Protein AF-A0A849W7R1-F1 (afdb_monomer)

Solvent-accessible surface area (backbone atoms only — not comparable to full-atom values): 7200 Å² total; per-residue (Å²): 114,69,68,62,53,52,50,54,51,52,52,51,53,52,51,51,53,51,50,53,53,50,51,50,53,52,52,53,52,50,56,50,52,49,54,53,49,51,53,52,50,53,53,48,48,57,57,47,59,64,51,74,79,66,72,74,82,86,61,81,76,61,58,47,39,50,72,68,55,40,50,51,53,50,51,54,48,67,68,34,99,57,62,58,68,61,52,47,56,53,46,28,68,72,74,71,39,97,47,72,62,64,37,41,42,92,46,46,66,60,50,52,53,50,54,54,51,53,65,72,42,86,93,112

Secondary structure (DSSP, 8-state):
-HHHHHHHHHHHHHHHHHHHHHHHHHHHHHHHHHHHHHHHHHHHHHHHHHHHTS--GGGTT--BPPHHHHHHHHHHHHHSSS-HHHHHHHHHHHH--SSGGGSBGGGHHHHHHHHHHHHH-TT-

Radius of gyration: 29.27 Å; Cα contacts (8 Å, |Δi|>4): 45; chains: 1; bounding box: 68×25×83 Å

pLDDT: mean 82.43, std 14.59, range [43.59, 96.81]

Structure (mmCIF, N/CA/C/O backbone):
data_AF-A0A849W7R1-F1
#
_entry.id   AF-A0A849W7R1-F1
#
loop_
_atom_site.group_PDB
_atom_site.id
_atom_site.type_symbol
_atom_site.label_atom_id
_atom_site.label_alt_id
_atom_site.label_comp_id
_atom_site.label_asym_id
_atom_site.label_entity_id
_atom_site.label_seq_id
_atom_site.pdbx_PDB_ins_code
_atom_site.Cartn_x
_atom_site.Cartn_y
_atom_site.Cartn_z
_atom_site.occupancy
_atom_site.B_iso_or_equiv
_atom_site.auth_seq_id
_atom_site.auth_comp_id
_atom_site.auth_asym_id
_atom_site.auth_atom_id
_atom_site.pdbx_PDB_model_num
ATOM 1 N N . HIS A 1 1 ? 41.439 11.791 -49.129 1.00 62.94 1 HIS A N 1
ATOM 2 C CA . HIS A 1 1 ? 39.966 11.932 -49.157 1.00 62.94 1 HIS A CA 1
ATOM 3 C C . HIS A 1 1 ? 39.272 10.668 -48.640 1.00 62.94 1 HIS A C 1
ATOM 5 O O . HIS A 1 1 ? 38.600 10.754 -47.625 1.00 62.94 1 HIS A O 1
ATOM 11 N N . ASN A 1 2 ? 39.530 9.492 -49.230 1.00 80.06 2 ASN A N 1
ATOM 12 C CA . ASN A 1 2 ? 38.900 8.216 -48.841 1.00 80.06 2 ASN A CA 1
ATOM 13 C C . ASN A 1 2 ? 39.197 7.768 -47.383 1.00 80.06 2 ASN A C 1
ATOM 15 O O . ASN A 1 2 ? 38.297 7.382 -46.649 1.00 80.06 2 ASN A O 1
ATOM 19 N N . ALA A 1 3 ? 40.441 7.921 -46.906 1.00 81.38 3 ALA A N 1
ATOM 20 C CA . ALA A 1 3 ? 40.814 7.556 -45.530 1.00 81.38 3 ALA A CA 1
ATOM 21 C C . ALA A 1 3 ? 40.062 8.359 -44.446 1.00 81.38 3 ALA 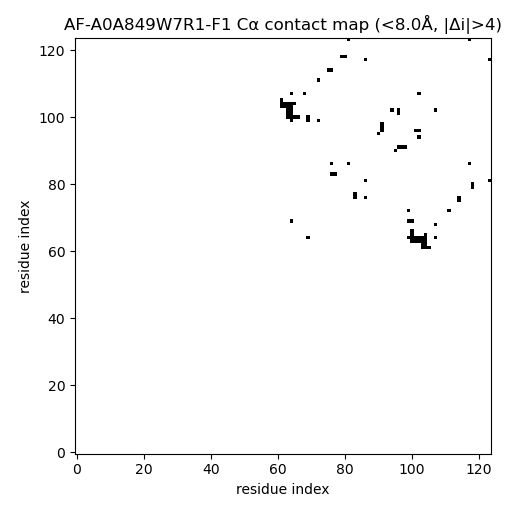A C 1
ATOM 23 O O . ALA A 1 3 ? 39.608 7.787 -43.462 1.00 81.38 3 ALA A O 1
ATOM 24 N N . ASN A 1 4 ? 39.862 9.666 -44.648 1.00 85.88 4 ASN A N 1
ATOM 25 C CA . ASN A 1 4 ? 39.128 10.508 -43.694 1.00 85.88 4 ASN A CA 1
ATOM 26 C C . ASN A 1 4 ? 37.630 10.168 -43.665 1.00 85.88 4 ASN A C 1
ATOM 28 O O . ASN A 1 4 ? 37.007 10.248 -42.612 1.00 85.88 4 ASN A O 1
ATOM 32 N N . GLN A 1 5 ? 37.058 9.755 -44.803 1.00 88.44 5 GLN A N 1
ATOM 33 C CA . GLN A 1 5 ? 35.674 9.274 -44.866 1.00 88.44 5 GLN A CA 1
ATOM 34 C C . GLN A 1 5 ? 35.506 7.948 -44.118 1.00 88.44 5 GLN A C 1
ATOM 36 O O . GLN A 1 5 ? 34.542 7.795 -43.373 1.00 88.44 5 GLN A O 1
ATOM 41 N N . LEU A 1 6 ? 36.464 7.027 -44.250 1.00 90.25 6 LEU A N 1
ATOM 42 C CA . LEU A 1 6 ? 36.463 5.763 -43.509 1.00 90.25 6 LEU A CA 1
ATOM 43 C C . LEU A 1 6 ? 36.580 5.977 -41.993 1.00 90.25 6 LEU A C 1
ATOM 45 O O . LEU A 1 6 ? 35.887 5.309 -41.230 1.00 90.25 6 LEU A O 1
ATOM 49 N N . ILE A 1 7 ? 37.403 6.934 -41.552 1.00 91.19 7 ILE A N 1
ATOM 50 C CA . ILE A 1 7 ? 37.533 7.288 -40.129 1.00 91.19 7 ILE A CA 1
ATOM 51 C C . ILE A 1 7 ? 36.211 7.851 -39.590 1.00 91.19 7 ILE A C 1
ATOM 53 O O . ILE A 1 7 ? 35.708 7.356 -38.584 1.00 91.19 7 ILE A O 1
ATOM 57 N N . ALA A 1 8 ? 35.598 8.809 -40.291 1.00 90.75 8 ALA A N 1
ATOM 58 C CA . ALA A 1 8 ? 34.321 9.394 -39.876 1.00 90.75 8 ALA A CA 1
ATOM 59 C C . ALA A 1 8 ? 33.183 8.354 -39.829 1.00 90.75 8 ALA A C 1
ATOM 61 O O . ALA A 1 8 ? 32.357 8.364 -38.917 1.00 90.75 8 ALA A O 1
ATOM 62 N N . GLN A 1 9 ? 33.154 7.417 -40.783 1.00 91.19 9 GLN A N 1
ATOM 63 C CA . GLN A 1 9 ? 32.200 6.306 -40.770 1.00 91.19 9 GLN A CA 1
ATOM 64 C C . GLN A 1 9 ? 32.432 5.364 -39.581 1.00 91.19 9 GLN A C 1
ATOM 66 O O . GLN A 1 9 ? 31.468 4.952 -38.938 1.00 91.19 9 GLN A O 1
ATOM 71 N N . ALA A 1 10 ? 33.687 5.053 -39.247 1.00 92.81 10 ALA A N 1
ATOM 72 C CA . ALA A 1 10 ? 34.012 4.218 -38.091 1.00 92.81 10 ALA A CA 1
ATOM 73 C C . ALA A 1 10 ? 33.605 4.880 -36.761 1.00 92.81 10 ALA A C 1
ATOM 75 O O . ALA A 1 10 ? 33.083 4.207 -35.868 1.00 92.81 10 ALA A O 1
ATOM 76 N N . GLU A 1 11 ? 33.787 6.195 -36.633 1.00 92.88 11 GLU A N 1
ATOM 77 C CA . GLU A 1 11 ? 33.351 6.963 -35.461 1.00 92.88 11 GLU A CA 1
ATOM 78 C C . GLU A 1 11 ? 31.827 6.991 -35.325 1.00 92.88 11 GLU A C 1
ATOM 80 O O . GLU A 1 11 ? 31.305 6.764 -34.231 1.00 92.88 11 GLU A O 1
ATOM 85 N N . LEU A 1 12 ? 31.107 7.175 -36.436 1.00 95.44 12 LEU A N 1
ATOM 86 C CA . LEU A 1 12 ? 29.647 7.126 -36.454 1.00 95.44 12 LEU A CA 1
ATOM 87 C C . LEU A 1 12 ? 29.127 5.747 -36.025 1.00 95.44 12 LEU A C 1
ATOM 89 O O . LEU A 1 12 ? 28.245 5.655 -35.174 1.00 95.44 12 LEU A O 1
ATOM 93 N N . VAL A 1 13 ? 29.707 4.667 -36.558 1.00 95.25 13 VAL A N 1
ATOM 94 C CA . VAL A 1 13 ? 29.347 3.295 -36.164 1.00 95.25 13 VAL A CA 1
ATOM 95 C C . VAL A 1 13 ? 29.602 3.076 -34.673 1.00 95.25 13 VAL A C 1
ATOM 97 O O . VAL A 1 13 ? 28.763 2.499 -33.983 1.00 95.25 13 VAL A O 1
ATOM 100 N N . LYS A 1 14 ? 30.717 3.578 -34.136 1.00 95.00 14 LYS A N 1
ATOM 101 C CA . LYS A 1 14 ? 31.031 3.474 -32.706 1.00 95.00 14 LYS A CA 1
ATOM 102 C C . LYS A 1 14 ? 30.027 4.235 -31.832 1.00 95.00 14 LYS A C 1
ATOM 104 O O . LYS A 1 14 ? 29.634 3.722 -30.780 1.00 95.00 14 LYS A O 1
ATOM 109 N N . ALA A 1 15 ? 29.595 5.420 -32.263 1.00 94.75 15 ALA A N 1
ATOM 110 C CA . ALA A 1 15 ? 28.567 6.198 -31.576 1.00 94.75 15 ALA A CA 1
ATOM 111 C C . ALA A 1 15 ? 27.224 5.451 -31.564 1.00 94.75 15 ALA A C 1
ATOM 113 O O . ALA A 1 15 ? 26.656 5.244 -30.494 1.00 94.75 15 ALA A O 1
ATOM 114 N N . ILE A 1 16 ? 26.794 4.935 -32.721 1.00 95.88 16 ILE A N 1
ATOM 115 C CA . ILE A 1 16 ? 25.560 4.147 -32.860 1.00 95.88 16 ILE A CA 1
ATOM 116 C C . ILE A 1 16 ? 25.595 2.908 -31.958 1.00 95.88 16 ILE A C 1
ATOM 118 O O . ILE A 1 16 ? 24.636 2.629 -31.243 1.00 95.88 16 ILE A O 1
ATOM 122 N N . VAL A 1 17 ? 26.706 2.166 -31.941 1.00 96.81 17 VAL A N 1
ATOM 123 C CA . VAL A 1 17 ? 26.845 0.976 -31.085 1.00 96.81 17 VAL A CA 1
ATOM 124 C C . VAL A 1 17 ? 26.753 1.341 -29.601 1.00 96.81 17 VAL A C 1
ATOM 126 O O . VAL A 1 17 ? 26.115 0.622 -28.829 1.00 96.81 17 VAL A O 1
ATOM 129 N N . SER A 1 18 ? 27.352 2.465 -29.203 1.00 94.56 18 SER A N 1
ATOM 130 C CA . SER A 1 18 ? 27.293 2.955 -27.822 1.00 94.56 18 SER A CA 1
ATOM 131 C C . SER A 1 18 ? 25.862 3.325 -27.422 1.00 94.56 18 SER A C 1
ATOM 133 O O . SER A 1 18 ? 25.405 2.947 -26.343 1.00 94.56 18 SER A O 1
ATOM 135 N N . GLU A 1 19 ? 25.128 3.990 -28.313 1.00 96.19 19 GLU A N 1
ATOM 136 C CA . GLU A 1 19 ? 23.730 4.364 -28.102 1.00 96.19 19 GLU A CA 1
ATOM 137 C C . GLU A 1 19 ? 22.812 3.135 -28.025 1.00 96.19 19 GLU A C 1
ATOM 139 O O . GLU A 1 19 ? 22.000 3.025 -27.111 1.00 96.19 19 GLU A O 1
ATOM 144 N N . ILE A 1 20 ? 23.003 2.140 -28.900 1.00 96.25 20 ILE A N 1
ATOM 145 C CA . ILE A 1 20 ? 22.272 0.863 -28.841 1.00 96.25 20 ILE A CA 1
ATOM 146 C C . ILE A 1 20 ? 22.499 0.168 -27.495 1.00 96.25 20 ILE A C 1
ATOM 148 O O . ILE A 1 20 ? 21.556 -0.358 -26.896 1.00 96.25 20 ILE A O 1
ATOM 152 N N . TYR A 1 21 ? 23.739 0.158 -27.004 1.00 95.88 21 TYR A N 1
ATOM 153 C CA . TYR A 1 21 ? 24.053 -0.455 -25.718 1.00 95.88 21 TYR A CA 1
ATOM 154 C C . TYR A 1 21 ? 23.354 0.268 -24.559 1.00 95.88 21 TYR A C 1
ATOM 156 O O . TYR A 1 21 ? 22.772 -0.379 -23.682 1.00 95.88 21 TYR A O 1
ATOM 164 N N . GLN A 1 22 ? 23.360 1.601 -24.584 1.00 94.06 22 GLN A N 1
ATOM 165 C CA . GLN A 1 22 ? 22.695 2.425 -23.581 1.00 94.06 22 GLN A CA 1
ATOM 166 C C . GLN A 1 22 ? 21.169 2.232 -23.611 1.00 94.06 22 GLN A C 1
ATOM 168 O O . GLN A 1 22 ? 20.568 1.929 -22.579 1.00 94.06 22 GLN A O 1
ATOM 173 N N . ASN A 1 23 ? 20.560 2.250 -24.798 1.00 96.12 23 ASN A N 1
ATOM 174 C CA . ASN A 1 23 ? 19.128 2.007 -24.983 1.00 96.12 23 ASN A CA 1
ATOM 175 C C . ASN A 1 23 ? 18.719 0.613 -24.490 1.00 96.12 23 ASN A C 1
ATOM 177 O O . ASN A 1 23 ? 17.677 0.444 -23.850 1.00 96.12 23 ASN A O 1
ATOM 181 N N . LYS A 1 24 ? 19.555 -0.405 -24.730 1.00 95.81 24 LYS A N 1
ATOM 182 C CA . LYS A 1 24 ? 19.318 -1.764 -24.226 1.00 95.81 24 LYS A CA 1
ATOM 183 C C . LYS A 1 24 ? 19.338 -1.812 -22.697 1.00 95.81 24 LYS A C 1
ATOM 185 O O . LYS A 1 24 ? 18.506 -2.490 -22.094 1.00 95.81 24 LYS A O 1
ATOM 190 N N . LYS A 1 25 ? 20.264 -1.090 -22.061 1.00 94.31 25 LYS A N 1
ATOM 191 C CA . LYS A 1 25 ? 20.345 -0.989 -20.598 1.00 94.31 25 LYS A CA 1
ATOM 192 C C . LYS A 1 25 ? 19.086 -0.342 -20.014 1.00 94.31 25 LYS A C 1
ATOM 194 O O . LYS A 1 25 ? 18.518 -0.873 -19.062 1.00 94.31 25 LYS A O 1
ATOM 199 N N . GLU A 1 26 ? 18.626 0.753 -20.608 1.00 94.75 26 GLU A N 1
ATOM 200 C CA . GLU A 1 26 ? 17.414 1.460 -20.176 1.00 94.75 26 GLU A CA 1
ATOM 201 C C . GLU A 1 26 ? 16.154 0.618 -20.386 1.00 94.75 26 GLU A C 1
ATOM 203 O O . GLU A 1 26 ? 15.330 0.498 -19.481 1.00 94.75 26 GLU A O 1
ATOM 208 N N . THR A 1 27 ? 16.052 -0.068 -21.526 1.00 94.88 27 THR A N 1
ATOM 209 C CA . THR A 1 27 ? 14.949 -0.997 -21.816 1.00 94.88 27 THR A CA 1
ATOM 210 C C . THR A 1 27 ? 14.858 -2.103 -20.762 1.00 94.88 27 THR A C 1
ATOM 212 O O . THR A 1 27 ? 13.769 -2.410 -20.276 1.00 94.88 27 THR A O 1
ATOM 215 N N . ASN A 1 28 ? 15.997 -2.666 -20.349 1.00 94.25 28 ASN A N 1
ATOM 216 C CA . ASN A 1 28 ? 16.035 -3.686 -19.301 1.00 94.25 28 ASN A CA 1
ATOM 217 C C . ASN A 1 28 ? 15.589 -3.136 -17.938 1.00 94.25 28 ASN A C 1
ATOM 219 O O . ASN A 1 28 ? 14.801 -3.788 -17.253 1.00 94.25 28 ASN A O 1
ATOM 223 N N . SER A 1 29 ? 16.049 -1.936 -17.571 1.00 93.38 29 SER A N 1
ATOM 224 C CA . SER A 1 29 ? 15.632 -1.251 -16.340 1.00 93.38 29 SER A CA 1
ATOM 225 C C . SER A 1 29 ? 14.121 -1.002 -16.327 1.00 93.38 29 SER A C 1
ATOM 227 O O . SER A 1 29 ? 13.430 -1.337 -15.365 1.00 93.38 29 SER A O 1
ATOM 229 N N . ASN A 1 30 ? 13.577 -0.497 -17.434 1.00 93.62 30 ASN A N 1
ATOM 230 C CA . ASN A 1 30 ? 12.145 -0.242 -17.575 1.00 93.62 30 ASN A CA 1
ATOM 231 C C . ASN A 1 30 ? 11.325 -1.536 -17.484 1.00 93.62 30 ASN A C 1
ATOM 233 O O . ASN A 1 30 ? 10.296 -1.566 -16.810 1.00 93.62 30 ASN A O 1
ATOM 237 N N . ALA A 1 31 ? 11.795 -2.628 -18.093 1.00 94.62 31 ALA A N 1
ATOM 238 C CA . ALA A 1 31 ? 11.134 -3.931 -18.012 1.00 94.62 31 ALA A CA 1
ATOM 239 C C . ALA A 1 31 ? 11.080 -4.489 -16.577 1.00 94.62 31 ALA A C 1
ATOM 241 O O . ALA A 1 31 ? 10.169 -5.249 -16.237 1.00 94.62 31 ALA A O 1
ATOM 242 N N . GLU A 1 32 ? 12.044 -4.141 -15.725 1.00 91.94 32 GLU A N 1
ATOM 243 C CA . GLU A 1 32 ? 12.013 -4.479 -14.302 1.00 91.94 32 GLU A CA 1
ATOM 244 C C . GLU A 1 32 ? 11.024 -3.593 -13.532 1.00 91.94 32 GLU A C 1
ATOM 246 O O . GLU A 1 32 ? 10.221 -4.103 -12.744 1.00 91.94 32 GLU A O 1
ATOM 251 N N . SER A 1 33 ? 11.008 -2.284 -13.805 1.00 91.88 33 SER A N 1
ATOM 252 C CA . SER A 1 33 ? 10.030 -1.359 -13.222 1.00 91.88 33 SER A CA 1
ATOM 253 C C . SER A 1 33 ? 8.591 -1.754 -13.554 1.00 91.88 33 SER A C 1
ATOM 255 O O . SER A 1 33 ? 7.759 -1.801 -12.648 1.00 91.88 33 SER A O 1
ATOM 257 N N . ILE A 1 34 ? 8.306 -2.108 -14.811 1.00 93.25 34 ILE A N 1
ATOM 258 C CA . ILE A 1 34 ? 6.983 -2.577 -15.252 1.00 93.25 34 ILE A CA 1
ATOM 259 C C . ILE A 1 34 ? 6.589 -3.843 -14.488 1.00 93.25 34 ILE A C 1
ATOM 261 O O . ILE A 1 34 ? 5.535 -3.871 -13.861 1.00 93.25 34 ILE A O 1
ATOM 265 N N . ARG A 1 35 ? 7.478 -4.844 -14.409 1.00 91.50 35 ARG A N 1
ATOM 266 C CA . ARG A 1 35 ? 7.219 -6.071 -13.634 1.00 91.50 35 ARG A CA 1
ATOM 267 C C . ARG A 1 35 ? 6.917 -5.794 -12.161 1.00 91.50 35 ARG A C 1
ATOM 269 O O . ARG A 1 35 ? 6.088 -6.476 -11.558 1.00 91.50 35 ARG A O 1
ATOM 276 N N . ASN A 1 36 ? 7.587 -4.817 -11.555 1.00 88.56 36 ASN A N 1
ATOM 277 C CA . ASN A 1 36 ? 7.325 -4.430 -10.170 1.00 88.56 36 ASN A CA 1
ATOM 278 C C . ASN A 1 36 ? 5.990 -3.692 -10.012 1.00 88.56 36 ASN A C 1
ATOM 280 O O . ASN A 1 36 ? 5.283 -3.922 -9.028 1.00 88.56 36 ASN A O 1
ATOM 284 N N . LEU A 1 37 ? 5.625 -2.837 -10.968 1.00 89.06 37 LEU A N 1
ATOM 285 C CA . LEU A 1 37 ? 4.321 -2.178 -10.991 1.00 89.06 37 LEU A CA 1
ATOM 286 C C . LEU A 1 37 ? 3.189 -3.193 -11.175 1.00 89.06 37 LEU A C 1
ATOM 288 O O . LEU A 1 37 ? 2.242 -3.154 -10.393 1.00 89.06 37 LEU A O 1
ATOM 292 N N . ASP A 1 38 ? 3.331 -4.165 -12.075 1.00 91.19 38 ASP A N 1
ATOM 293 C CA . ASP A 1 38 ? 2.347 -5.236 -12.279 1.00 91.19 38 ASP A CA 1
ATOM 294 C C . ASP A 1 38 ? 2.116 -6.053 -11.004 1.00 91.19 38 ASP A C 1
ATOM 296 O O . ASP A 1 38 ? 0.977 -6.312 -10.611 1.00 91.19 38 ASP A O 1
ATOM 300 N N . LYS A 1 39 ? 3.191 -6.404 -10.282 1.00 84.44 39 LYS A N 1
ATOM 301 C CA . LYS A 1 39 ? 3.074 -7.074 -8.975 1.00 84.44 39 LYS A CA 1
ATOM 302 C C . LYS A 1 39 ? 2.284 -6.229 -7.975 1.00 84.44 39 LYS A C 1
ATOM 304 O O . LYS A 1 39 ? 1.452 -6.764 -7.244 1.00 84.44 39 LYS A O 1
ATOM 309 N N . ARG A 1 40 ? 2.532 -4.915 -7.927 1.00 88.12 40 ARG A N 1
ATOM 310 C CA . ARG A 1 40 ? 1.818 -3.995 -7.026 1.00 88.12 40 ARG A CA 1
ATOM 311 C C . ARG A 1 40 ? 0.344 -3.880 -7.400 1.00 88.12 40 ARG A C 1
ATOM 313 O O . ARG A 1 40 ? -0.490 -3.959 -6.502 1.00 88.12 40 ARG A O 1
ATOM 320 N N . VAL A 1 41 ? 0.035 -3.732 -8.687 1.00 81.38 41 VAL A N 1
ATOM 321 C CA . VAL A 1 41 ? -1.342 -3.689 -9.197 1.00 81.38 41 VAL A CA 1
ATOM 322 C C . VAL A 1 41 ? -2.062 -4.990 -8.858 1.00 81.38 41 VAL A C 1
ATOM 324 O O . VAL A 1 41 ? -3.099 -4.934 -8.210 1.00 81.38 41 VAL A O 1
ATOM 327 N N . SER A 1 42 ? -1.461 -6.154 -9.119 1.00 81.25 42 SER A N 1
ATOM 328 C CA . SER A 1 42 ? -2.062 -7.451 -8.780 1.00 81.25 42 SER A CA 1
ATOM 329 C C . SER A 1 42 ? -2.345 -7.609 -7.278 1.00 81.25 42 SER A C 1
ATOM 331 O O . SER A 1 42 ? -3.392 -8.124 -6.883 1.00 81.25 42 SER A O 1
ATOM 333 N N . CYS A 1 43 ? -1.448 -7.144 -6.402 1.00 74.88 43 CYS A N 1
ATOM 334 C CA . CYS A 1 43 ? -1.691 -7.143 -4.956 1.00 74.88 43 CYS A CA 1
ATOM 335 C C . CYS A 1 43 ? -2.851 -6.218 -4.557 1.00 74.88 43 CYS A C 1
ATOM 337 O O . CYS A 1 43 ? -3.655 -6.573 -3.688 1.00 74.88 43 CYS A O 1
ATOM 339 N N . LEU A 1 44 ? -2.946 -5.042 -5.181 1.00 73.81 44 LEU A N 1
ATOM 340 C CA . LEU A 1 44 ? -4.035 -4.095 -4.949 1.00 73.81 44 LEU A CA 1
ATOM 341 C C . LEU A 1 44 ? -5.368 -4.635 -5.469 1.00 73.81 44 LEU A C 1
ATOM 343 O O . LEU A 1 44 ? -6.346 -4.559 -4.739 1.00 73.81 44 LEU A O 1
ATOM 347 N N . GLU A 1 45 ? -5.396 -5.248 -6.650 1.00 75.94 45 GLU A N 1
ATOM 348 C CA . GLU A 1 45 ? -6.582 -5.879 -7.242 1.00 75.94 45 GLU A CA 1
ATOM 349 C C . GLU A 1 45 ? -7.093 -7.057 -6.414 1.00 75.94 45 GLU A C 1
ATOM 351 O O . GLU A 1 45 ? -8.292 -7.193 -6.192 1.00 75.94 45 GLU A O 1
ATOM 356 N N . LYS A 1 46 ? -6.199 -7.893 -5.876 1.00 73.06 46 LYS A N 1
ATOM 357 C CA . LYS A 1 46 ? -6.589 -8.961 -4.939 1.00 73.06 46 LYS A CA 1
ATOM 358 C C . LYS A 1 46 ? -7.179 -8.395 -3.648 1.00 73.06 46 LYS A C 1
ATOM 360 O O . LYS A 1 46 ? -8.122 -8.958 -3.096 1.00 73.06 46 LYS A O 1
ATOM 365 N N . SER A 1 47 ? -6.642 -7.271 -3.178 1.00 61.88 47 SER A N 1
ATOM 366 C CA . SER A 1 47 ? -7.120 -6.598 -1.967 1.00 61.88 47 SER A CA 1
ATOM 367 C C . SER A 1 47 ? -8.440 -5.849 -2.197 1.00 61.88 47 SER A C 1
ATOM 369 O O . SER A 1 47 ? -9.286 -5.821 -1.306 1.00 61.88 47 SER A O 1
ATOM 371 N N . SER A 1 48 ? -8.651 -5.270 -3.382 1.00 58.53 48 SER A N 1
ATOM 372 C CA . SER A 1 48 ? -9.883 -4.563 -3.753 1.00 58.53 48 SER A CA 1
ATOM 373 C C . SER A 1 48 ? -10.996 -5.524 -4.177 1.00 58.53 48 SER A C 1
ATOM 375 O O . SER A 1 48 ? -12.144 -5.327 -3.786 1.00 58.53 48 SER A O 1
ATOM 377 N N . GLY A 1 49 ? -10.671 -6.618 -4.869 1.00 53.47 49 GLY A N 1
ATOM 378 C CA . GLY A 1 49 ? -11.601 -7.701 -5.202 1.00 53.47 49 GLY A CA 1
ATOM 379 C C . GLY A 1 49 ? -12.133 -8.430 -3.964 1.00 53.47 49 GLY A C 1
ATOM 380 O O . GLY A 1 49 ? -13.300 -8.816 -3.927 1.00 53.47 49 GLY A O 1
ATOM 381 N N . ALA A 1 50 ? -11.333 -8.527 -2.895 1.00 52.00 50 ALA A N 1
ATOM 382 C CA . ALA A 1 50 ? -11.811 -8.981 -1.587 1.00 52.00 50 ALA A CA 1
ATOM 383 C C . ALA A 1 50 ? -12.787 -7.988 -0.917 1.00 52.00 50 ALA A C 1
ATOM 385 O O . ALA A 1 50 ? -13.593 -8.394 -0.080 1.00 52.00 50 ALA A O 1
ATOM 386 N N . SER A 1 51 ? -12.740 -6.704 -1.290 1.00 48.47 51 SER A N 1
ATOM 387 C CA . SER A 1 51 ? -13.597 -5.644 -0.743 1.00 48.47 51 SER A CA 1
ATOM 388 C C . SER A 1 51 ? -14.905 -5.446 -1.523 1.00 48.47 51 SER A C 1
ATOM 390 O O . SER A 1 51 ? -15.871 -4.957 -0.948 1.00 48.47 51 SER A O 1
ATOM 392 N N . LEU A 1 52 ? -14.969 -5.839 -2.801 1.00 48.38 52 LEU A N 1
ATOM 393 C CA . LEU A 1 52 ? -16.154 -5.661 -3.660 1.00 48.38 52 LEU A CA 1
ATOM 394 C C . LEU A 1 52 ? -17.260 -6.711 -3.443 1.00 48.38 52 LEU A C 1
ATOM 396 O O . LEU A 1 52 ? -18.386 -6.492 -3.869 1.00 48.38 52 LEU A O 1
ATOM 400 N N . ASN A 1 53 ? -16.977 -7.808 -2.729 1.00 49.00 53 ASN A N 1
ATOM 401 C CA . ASN A 1 53 ? -17.965 -8.846 -2.384 1.00 49.00 53 ASN A CA 1
ATOM 402 C C . ASN A 1 53 ? -18.436 -8.813 -0.914 1.00 49.00 53 ASN A C 1
ATOM 404 O O . ASN A 1 53 ? -19.063 -9.757 -0.435 1.00 49.00 53 ASN A O 1
ATOM 408 N N . ARG A 1 54 ? -18.158 -7.734 -0.172 1.00 51.22 54 ARG A N 1
ATOM 409 C CA . ARG A 1 54 ? -18.691 -7.519 1.183 1.00 51.22 54 ARG A CA 1
ATOM 410 C C . ARG A 1 54 ? -19.047 -6.053 1.392 1.00 51.22 54 ARG A C 1
ATOM 412 O O . ARG A 1 54 ? -18.317 -5.351 2.072 1.00 51.22 54 ARG A O 1
ATOM 419 N N . MET A 1 55 ? -20.161 -5.602 0.829 1.00 46.19 55 MET A N 1
ATOM 420 C CA . MET A 1 55 ? -21.155 -4.817 1.573 1.00 46.19 55 MET A CA 1
ATOM 421 C C . MET A 1 55 ? -22.288 -4.386 0.638 1.00 46.19 55 MET A C 1
ATOM 423 O O . MET A 1 55 ? -22.021 -3.900 -0.461 1.00 46.19 55 MET A O 1
ATOM 427 N N . PRO A 1 56 ? -23.553 -4.559 1.046 1.00 43.78 56 PRO A N 1
ATOM 428 C CA . PRO A 1 56 ? -24.679 -4.019 0.305 1.00 43.78 56 PRO A CA 1
ATOM 429 C C . PRO A 1 56 ? -24.646 -2.482 0.326 1.00 43.78 56 PRO A C 1
ATOM 431 O O . PRO A 1 56 ? -24.296 -1.846 1.317 1.00 43.78 56 PRO A O 1
ATOM 434 N N . VAL A 1 57 ? -25.036 -1.899 -0.805 1.00 47.06 57 VAL A N 1
ATOM 435 C CA . VAL A 1 57 ? -24.945 -0.474 -1.175 1.00 47.06 57 VAL A CA 1
ATOM 436 C C . VAL A 1 57 ? -25.710 0.480 -0.228 1.00 47.06 57 VAL A C 1
ATOM 438 O O . VAL A 1 57 ? -25.537 1.690 -0.308 1.00 47.06 57 VAL A O 1
ATOM 441 N N . TYR A 1 58 ? -26.493 -0.024 0.733 1.00 43.59 58 TYR A N 1
ATOM 442 C CA . TYR A 1 58 ? -27.266 0.810 1.663 1.00 43.59 58 TYR A CA 1
ATOM 443 C C . TYR A 1 58 ? -26.465 1.391 2.849 1.00 43.59 58 TYR A C 1
ATOM 445 O O . TYR A 1 58 ? -27.005 2.212 3.583 1.00 43.59 58 TYR A O 1
ATOM 453 N N . GLU A 1 59 ? -25.193 1.023 3.046 1.00 46.44 59 GLU A N 1
ATOM 454 C CA . GLU A 1 59 ? -24.337 1.578 4.120 1.00 46.44 59 GLU A CA 1
ATOM 455 C C . GLU A 1 59 ? -23.395 2.716 3.659 1.00 46.44 59 GLU A C 1
ATOM 457 O O . GLU A 1 59 ? -22.632 3.258 4.457 1.00 46.44 59 GLU A O 1
ATOM 462 N N . GLN A 1 60 ? -23.454 3.133 2.388 1.00 45.56 60 GLN A N 1
ATOM 463 C CA . GLN A 1 60 ? -22.512 4.095 1.783 1.00 45.56 60 GLN A CA 1
ATOM 464 C C . GLN A 1 60 ? -22.721 5.583 2.137 1.00 45.56 60 GLN A C 1
ATOM 466 O O . GLN A 1 60 ? -22.083 6.445 1.539 1.00 45.56 60 GLN A O 1
ATOM 471 N N . LEU A 1 61 ? -23.547 5.905 3.134 1.00 47.22 61 LEU A N 1
ATOM 472 C CA . LEU A 1 61 ? -23.692 7.274 3.657 1.00 47.22 61 LEU A CA 1
ATOM 473 C C . LEU A 1 61 ? -23.467 7.365 5.171 1.00 47.22 61 LEU A C 1
ATOM 475 O O . LEU A 1 61 ? -23.864 8.342 5.800 1.00 47.22 61 LEU A O 1
ATOM 479 N N . ALA A 1 62 ? -22.819 6.371 5.782 1.00 55.97 62 ALA A N 1
ATOM 480 C CA . ALA A 1 62 ? -22.269 6.581 7.111 1.00 55.97 62 ALA A CA 1
ATOM 481 C C . ALA A 1 62 ? -21.037 7.485 6.973 1.00 55.97 62 ALA A C 1
ATOM 483 O O . ALA A 1 62 ? -19.957 7.020 6.600 1.00 55.97 62 ALA A O 1
ATOM 484 N N . GLU A 1 63 ? -21.213 8.782 7.242 1.00 74.06 63 GLU A N 1
ATOM 485 C CA . GLU A 1 63 ? -20.096 9.707 7.436 1.00 74.06 63 GLU A CA 1
ATOM 486 C C . GLU A 1 63 ? -19.073 9.026 8.352 1.00 74.06 63 GLU A C 1
ATOM 488 O O . GLU A 1 63 ? -19.423 8.461 9.389 1.00 74.06 63 GLU A O 1
ATOM 493 N N . CYS A 1 64 ? -17.821 8.951 7.909 1.00 82.94 64 CYS A N 1
ATOM 494 C CA . CYS A 1 64 ? -16.742 8.403 8.720 1.00 82.94 64 CYS A CA 1
ATOM 495 C C . CYS A 1 64 ? -16.219 9.481 9.665 1.00 82.94 64 CYS A C 1
ATOM 497 O O . CYS A 1 64 ? -16.399 10.673 9.417 1.00 82.94 64 CYS A O 1
ATOM 499 N N . VAL A 1 65 ? -15.532 9.049 10.720 1.00 85.25 65 VAL A N 1
ATOM 500 C CA . VAL A 1 65 ? -14.933 9.963 11.697 1.00 85.25 65 VAL A CA 1
ATOM 501 C C . VAL A 1 65 ? -14.046 11.021 11.056 1.00 85.25 65 VAL A C 1
ATOM 503 O O . VAL A 1 65 ? -13.270 10.735 10.136 1.00 85.25 65 VAL A O 1
ATOM 506 N N . THR A 1 66 ? -14.153 12.250 11.561 1.00 87.50 66 THR A N 1
ATOM 507 C CA . THR A 1 66 ? -13.372 13.376 11.053 1.00 87.50 66 THR A CA 1
ATOM 508 C C . THR A 1 66 ? -11.882 13.195 11.373 1.00 87.50 66 THR A C 1
ATOM 510 O O . THR A 1 66 ? -11.508 12.416 12.262 1.00 87.50 66 THR A O 1
ATOM 513 N N . PRO A 1 67 ? -10.980 13.896 10.666 1.00 85.56 67 PRO A N 1
ATOM 514 C CA . PRO A 1 67 ? -9.553 13.859 10.972 1.00 85.56 67 PRO A CA 1
ATOM 515 C C . PRO A 1 67 ? -9.235 14.208 12.435 1.00 85.56 67 PRO A C 1
ATOM 517 O O . PRO A 1 67 ? -8.367 13.574 13.034 1.00 85.56 67 PRO A O 1
ATOM 520 N N . GLU A 1 68 ? -9.961 15.158 13.027 1.00 88.06 68 GLU A N 1
ATOM 521 C CA . GLU A 1 68 ? -9.800 15.581 14.422 1.00 88.06 68 GLU A CA 1
ATOM 522 C C . GLU A 1 68 ? -10.117 14.432 15.386 1.00 88.06 68 GLU A C 1
ATOM 524 O O . GLU A 1 68 ? -9.333 14.132 16.285 1.00 88.06 68 GLU A O 1
ATOM 529 N N . GLN A 1 69 ? -11.215 13.719 15.137 1.00 88.50 69 GLN A N 1
ATOM 530 C CA . GLN A 1 69 ? -11.630 12.550 15.915 1.00 88.50 69 GLN A CA 1
ATOM 531 C C . GLN A 1 69 ? -10.634 11.389 15.800 1.00 88.50 69 GLN A C 1
ATOM 533 O O . GLN A 1 69 ? -10.373 10.671 16.768 1.00 88.50 69 GLN A O 1
ATOM 538 N N . VAL A 1 70 ? -10.014 11.211 14.630 1.00 89.94 70 VAL A N 1
ATOM 539 C CA . VAL A 1 70 ? -8.936 10.227 14.455 1.00 89.94 70 VAL A CA 1
ATOM 540 C C . VAL A 1 70 ? -7.719 10.581 15.309 1.00 89.94 70 VAL A C 1
ATOM 542 O O . VAL A 1 70 ? -7.107 9.686 15.903 1.00 89.94 70 VAL A O 1
ATOM 545 N N . GLU A 1 71 ? -7.341 11.856 15.369 1.00 90.50 71 GLU A N 1
ATOM 546 C CA . GLU A 1 71 ? -6.237 12.299 16.223 1.00 90.50 71 GLU A CA 1
ATOM 547 C C . GLU A 1 71 ? -6.572 12.151 17.708 1.00 90.50 71 GLU A C 1
ATOM 549 O O . GLU A 1 71 ? -5.715 11.706 18.474 1.00 90.50 71 GLU A O 1
ATOM 55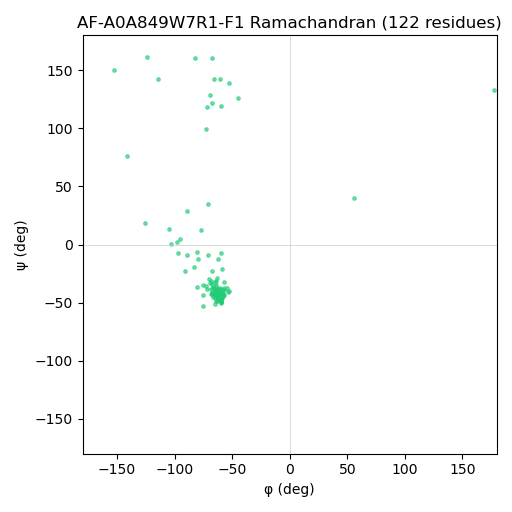4 N N . GLU A 1 72 ? -7.819 12.396 18.107 1.00 91.81 72 GLU A N 1
ATOM 555 C CA . GLU A 1 72 ? -8.292 12.158 19.472 1.00 91.81 72 GLU A CA 1
ATOM 556 C C . GLU A 1 72 ? -8.155 10.681 19.875 1.00 91.81 72 GLU A C 1
ATOM 558 O O . GLU A 1 72 ? -7.548 10.358 20.902 1.00 91.81 72 GLU A O 1
ATOM 563 N N . MET A 1 73 ? -8.604 9.758 19.020 1.00 91.50 73 MET A N 1
ATOM 564 C CA . MET A 1 73 ? -8.436 8.321 19.256 1.00 91.50 73 MET A CA 1
ATOM 565 C C . MET A 1 73 ? -6.959 7.928 19.364 1.00 91.50 73 MET A C 1
ATOM 567 O O . MET A 1 73 ? -6.576 7.151 20.243 1.00 91.50 73 MET A O 1
ATOM 571 N N . LYS A 1 74 ? -6.094 8.467 18.495 1.00 90.75 74 LYS A N 1
ATOM 572 C CA . LYS A 1 74 ? -4.646 8.210 18.560 1.00 90.75 74 LYS A CA 1
ATOM 573 C C . LYS A 1 74 ? -4.031 8.762 19.840 1.00 90.75 74 LYS A C 1
ATOM 575 O O . LYS A 1 74 ? -3.185 8.090 20.429 1.00 90.75 74 LYS A O 1
ATOM 580 N N . ALA A 1 75 ? -4.424 9.961 20.263 1.00 89.81 75 ALA A N 1
ATOM 581 C CA . ALA A 1 75 ? -3.967 10.564 21.508 1.00 89.81 75 ALA A CA 1
ATOM 582 C C . ALA A 1 75 ? -4.370 9.695 22.704 1.00 89.81 75 ALA A C 1
ATOM 584 O O . ALA A 1 75 ? -3.531 9.392 23.553 1.00 89.81 75 ALA A O 1
ATOM 585 N N . ARG A 1 76 ? -5.607 9.185 22.711 1.00 89.06 76 ARG A N 1
ATOM 586 C CA . ARG A 1 76 ? -6.087 8.267 23.747 1.00 89.06 76 ARG A CA 1
ATOM 587 C C . ARG A 1 76 ? -5.289 6.966 23.770 1.00 89.06 76 ARG A C 1
ATOM 589 O O . ARG A 1 76 ? -4.816 6.565 24.826 1.00 89.06 76 ARG A O 1
ATOM 596 N N . VAL A 1 77 ? -5.049 6.348 22.613 1.00 89.56 77 VAL A N 1
ATOM 597 C CA . VAL A 1 77 ? -4.225 5.129 22.503 1.00 89.56 77 VAL A CA 1
ATOM 598 C C . VAL A 1 77 ? -2.790 5.362 22.980 1.00 89.56 77 VAL A C 1
ATOM 600 O O . VAL A 1 77 ? -2.223 4.481 23.619 1.00 89.56 77 VAL A O 1
ATOM 603 N N . LYS A 1 78 ? -2.204 6.536 22.703 1.00 86.75 78 LYS A N 1
ATOM 604 C CA . LYS A 1 78 ? -0.871 6.915 23.203 1.00 86.75 78 LYS A CA 1
ATOM 605 C C . LYS A 1 78 ? -0.845 7.127 24.719 1.00 86.75 78 LYS A C 1
ATOM 607 O O . LYS A 1 78 ? 0.174 6.845 25.339 1.00 86.75 78 LYS A O 1
ATOM 612 N N . ALA A 1 79 ? -1.930 7.636 25.302 1.00 85.50 79 ALA A N 1
ATOM 613 C CA . ALA A 1 79 ? -2.038 7.851 26.743 1.00 85.50 79 ALA A CA 1
ATOM 614 C C . ALA A 1 79 ? -2.128 6.529 27.525 1.00 85.50 79 ALA A C 1
ATOM 616 O O . ALA A 1 79 ? -1.648 6.439 28.656 1.00 85.50 79 ALA A O 1
ATOM 617 N N . ILE A 1 80 ? -2.690 5.482 26.915 1.00 85.31 80 ILE A N 1
ATOM 618 C CA . ILE A 1 80 ? -2.732 4.148 27.511 1.00 85.31 80 ILE A CA 1
ATOM 619 C C . ILE A 1 80 ? -1.298 3.597 27.580 1.00 85.31 80 ILE A C 1
ATOM 621 O O . ILE A 1 80 ? -0.638 3.414 26.560 1.00 85.31 80 ILE A O 1
ATOM 625 N N . ARG A 1 81 ? -0.820 3.254 28.786 1.00 75.75 81 ARG A N 1
ATOM 626 C CA . ARG A 1 81 ? 0.521 2.676 29.047 1.00 75.75 81 ARG A CA 1
ATOM 627 C C . ARG A 1 81 ? 0.683 1.224 28.554 1.00 75.75 81 ARG A C 1
ATOM 629 O O . ARG A 1 81 ? 1.340 0.409 29.196 1.00 75.75 81 ARG A O 1
ATOM 636 N N . LYS A 1 82 ? 0.055 0.869 27.434 1.00 76.75 82 LYS A N 1
ATOM 637 C CA . LYS A 1 82 ? 0.065 -0.464 26.815 1.00 76.75 82 LYS A CA 1
ATOM 638 C C . LYS A 1 82 ? 0.563 -0.350 25.380 1.00 76.75 82 LYS A C 1
ATOM 640 O O . LYS A 1 82 ? 0.548 0.719 24.784 1.00 76.75 82 LYS A O 1
ATOM 645 N N . SER A 1 83 ? 1.003 -1.470 24.806 1.00 84.06 83 SER A N 1
ATOM 646 C CA . SER A 1 83 ? 1.509 -1.490 23.428 1.00 84.06 83 SER A CA 1
ATOM 647 C C . SER A 1 83 ? 0.426 -1.030 22.433 1.00 84.06 83 SER A C 1
ATOM 649 O O . SER A 1 8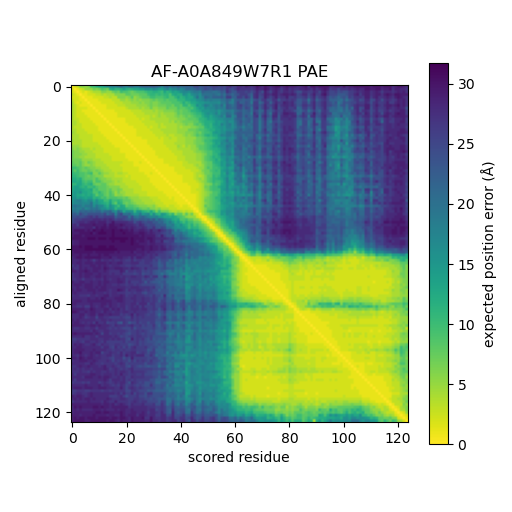3 ? -0.589 -1.727 22.297 1.00 84.06 83 SER A O 1
ATOM 651 N N . PRO A 1 84 ? 0.646 0.063 21.673 1.00 86.12 84 PRO A N 1
ATOM 652 C CA . PRO A 1 84 ? -0.315 0.553 20.681 1.00 86.12 84 PRO A CA 1
ATOM 653 C C . PRO A 1 84 ? -0.680 -0.500 19.630 1.00 86.12 84 PRO A C 1
ATOM 655 O O . PRO A 1 84 ? -1.816 -0.558 19.170 1.00 86.12 84 PRO A O 1
ATOM 658 N N . MET A 1 85 ? 0.262 -1.387 19.291 1.00 86.38 85 MET A N 1
ATOM 659 C CA . MET A 1 85 ? 0.044 -2.471 18.333 1.00 86.38 85 MET A CA 1
ATOM 660 C C . MET A 1 85 ? -0.926 -3.534 18.870 1.00 86.38 85 MET A C 1
ATOM 662 O O . MET A 1 85 ? -1.780 -4.018 18.128 1.00 86.38 85 MET A O 1
ATOM 666 N N . LYS A 1 86 ? -0.849 -3.867 20.169 1.00 87.38 86 LYS A N 1
ATOM 667 C CA . LYS A 1 86 ? -1.808 -4.780 20.815 1.00 87.38 86 LYS A CA 1
ATOM 668 C C . LYS A 1 86 ? -3.201 -4.156 20.895 1.00 87.38 86 LYS A C 1
ATOM 670 O O . LYS A 1 86 ? -4.185 -4.845 20.630 1.00 87.38 86 LYS A O 1
ATOM 675 N N . ILE A 1 87 ? -3.276 -2.867 21.243 1.00 89.31 87 ILE A N 1
ATOM 676 C CA . ILE A 1 87 ? -4.540 -2.119 21.278 1.00 89.31 87 ILE A CA 1
ATOM 677 C C . ILE A 1 87 ? -5.166 -2.126 19.883 1.00 89.31 87 ILE A C 1
ATOM 679 O O . ILE A 1 87 ? -6.309 -2.546 19.739 1.00 89.31 87 ILE A O 1
ATOM 683 N N . TRP A 1 88 ? -4.391 -1.784 18.848 1.00 90.44 88 TRP A N 1
ATOM 684 C CA . TRP A 1 88 ? -4.847 -1.804 17.460 1.00 90.44 88 TRP A CA 1
ATOM 685 C C . TRP A 1 88 ? -5.342 -3.185 17.013 1.00 90.44 88 TRP A C 1
ATOM 687 O O . TRP A 1 88 ? -6.401 -3.288 16.401 1.00 90.44 88 TRP A O 1
ATOM 697 N N . GLY A 1 89 ? -4.625 -4.260 17.357 1.00 87.62 89 GLY A N 1
ATOM 698 C CA . GLY A 1 89 ? -5.042 -5.624 17.026 1.00 87.62 89 GLY A CA 1
ATOM 699 C C . GLY A 1 89 ? -6.420 -5.980 17.595 1.00 87.62 89 GLY A C 1
ATOM 700 O O . GLY A 1 89 ? -7.264 -6.523 16.879 1.00 87.62 89 GLY A O 1
ATOM 701 N N . LYS A 1 90 ? -6.684 -5.630 18.863 1.00 88.88 90 LYS A N 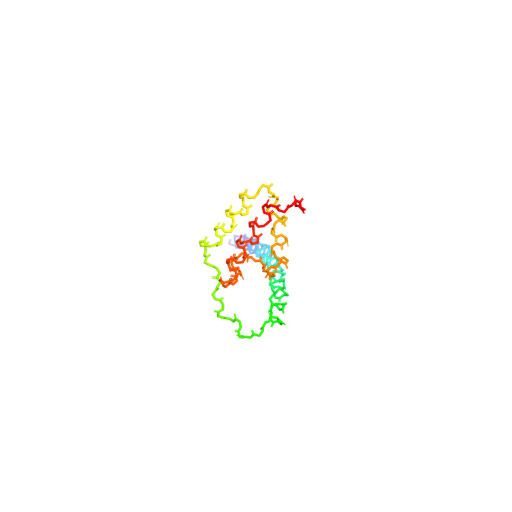1
ATOM 702 C CA . LYS A 1 90 ? -8.010 -5.839 19.470 1.00 88.88 90 LYS A CA 1
ATOM 703 C C . LYS A 1 90 ? -9.055 -4.858 18.920 1.00 88.88 90 LYS A C 1
ATOM 705 O O . LYS A 1 90 ? -10.192 -5.269 18.710 1.00 88.88 90 LYS A O 1
ATOM 710 N N . PHE A 1 91 ? -8.666 -3.615 18.630 1.00 90.56 91 PHE A N 1
ATOM 711 C CA . PHE A 1 91 ? -9.549 -2.565 18.116 1.00 90.56 91 PHE A CA 1
ATOM 712 C C . PHE A 1 91 ? -10.078 -2.933 16.728 1.00 90.56 91 PHE A C 1
ATOM 714 O O . PHE A 1 91 ? -11.285 -2.973 16.506 1.00 90.56 91 PHE A O 1
ATOM 721 N N . ASN A 1 92 ? -9.176 -3.302 15.814 1.00 89.19 92 ASN A N 1
ATOM 722 C CA . ASN A 1 92 ? -9.522 -3.810 14.490 1.00 89.19 92 ASN A CA 1
ATOM 723 C C . ASN A 1 92 ? -10.424 -5.049 14.600 1.00 89.19 92 ASN A C 1
ATOM 725 O O . ASN A 1 92 ? -11.434 -5.132 13.916 1.00 89.19 92 ASN A O 1
ATOM 729 N N . LYS A 1 93 ? -10.136 -5.990 15.510 1.00 88.50 93 LYS A N 1
ATOM 730 C CA . LYS A 1 93 ? -10.999 -7.167 15.699 1.00 88.50 93 LYS A CA 1
ATOM 731 C C . LYS A 1 93 ? -12.418 -6.798 16.158 1.00 88.50 93 LYS A C 1
ATOM 733 O O . LYS A 1 93 ? -13.367 -7.452 15.729 1.00 88.50 93 LYS A O 1
ATOM 738 N N . HIS A 1 94 ? -12.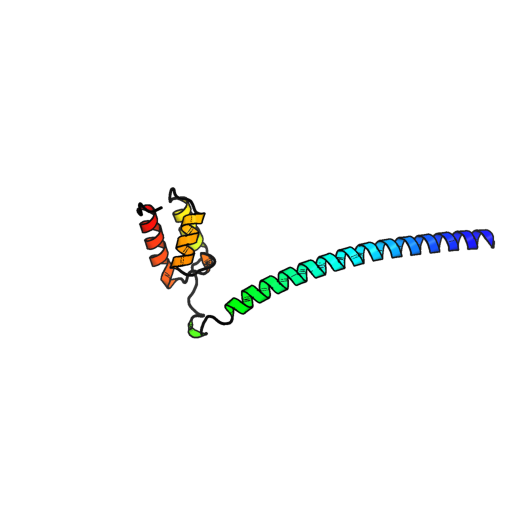554 -5.796 17.026 1.00 90.00 94 HIS A N 1
ATOM 739 C CA . HIS A 1 94 ? -13.838 -5.373 17.583 1.00 90.00 94 HIS A CA 1
ATOM 740 C C . HIS A 1 94 ? -14.675 -4.588 16.563 1.00 90.00 94 HIS A C 1
ATOM 742 O O . HIS A 1 94 ? -15.793 -4.988 16.258 1.00 90.00 94 HIS A O 1
ATOM 748 N N . PHE A 1 95 ? -14.102 -3.538 15.969 1.00 87.50 95 PHE A N 1
ATOM 749 C CA . PHE A 1 95 ? -14.807 -2.648 15.038 1.00 87.50 95 PHE A CA 1
ATOM 750 C C . PHE A 1 95 ? -14.737 -3.099 13.572 1.00 87.50 95 PHE A C 1
ATOM 752 O O . PHE A 1 95 ? -15.428 -2.543 12.726 1.00 87.50 95 PHE A O 1
ATOM 759 N N . ARG A 1 96 ? -13.923 -4.116 13.260 1.00 87.69 96 ARG A N 1
ATOM 760 C CA . ARG A 1 96 ? -13.701 -4.669 11.910 1.00 87.69 96 ARG A CA 1
ATOM 761 C C . ARG A 1 96 ? -13.246 -3.621 10.891 1.00 87.69 96 ARG A C 1
ATOM 763 O O . ARG A 1 96 ? -13.652 -3.659 9.732 1.00 87.69 96 ARG A O 1
ATOM 770 N N . ILE A 1 97 ? -12.367 -2.712 11.316 1.00 86.25 97 ILE A N 1
ATOM 771 C CA . ILE A 1 97 ? -11.852 -1.628 10.473 1.00 86.25 97 ILE A CA 1
ATOM 772 C C . ILE A 1 97 ? -10.354 -1.746 10.199 1.00 86.25 97 ILE A C 1
ATOM 774 O O . ILE A 1 97 ? -9.547 -2.056 11.072 1.00 86.25 97 ILE A O 1
ATOM 778 N N . SER A 1 98 ? -9.955 -1.392 8.979 1.00 84.19 98 SER A N 1
ATOM 779 C CA . SER A 1 98 ? -8.550 -1.432 8.558 1.00 84.19 98 SER A CA 1
ATOM 780 C C . SER A 1 98 ? -7.732 -0.202 8.966 1.00 84.19 98 SER A C 1
ATOM 782 O O . SER A 1 98 ? -6.504 -0.271 8.967 1.00 84.19 98 SER A O 1
ATOM 784 N N . ARG A 1 99 ? -8.379 0.930 9.282 1.00 84.75 99 ARG A N 1
ATOM 785 C CA . ARG A 1 99 ? -7.763 2.191 9.748 1.00 84.75 99 ARG A CA 1
ATOM 786 C C . ARG A 1 99 ? -8.772 2.957 10.607 1.00 84.75 99 ARG A C 1
ATOM 788 O O . ARG A 1 99 ? -9.954 2.883 10.303 1.00 84.75 99 ARG A O 1
ATOM 795 N N . TYR A 1 100 ? -8.320 3.750 11.586 1.00 88.06 100 TYR A N 1
ATOM 796 C CA . TYR A 1 100 ? -9.212 4.581 12.421 1.00 88.06 100 TYR A CA 1
ATOM 797 C C . TYR A 1 100 ? -10.159 5.471 11.605 1.00 88.06 100 TYR A C 1
ATOM 799 O O . TYR A 1 100 ? -11.340 5.527 11.905 1.00 88.06 100 TYR A O 1
ATOM 807 N N . ARG A 1 101 ? -9.675 6.067 10.507 1.00 87.12 101 ARG A N 1
ATOM 808 C CA . ARG A 1 101 ? -10.484 6.898 9.593 1.00 87.12 101 ARG A CA 1
ATOM 809 C C . ARG A 1 101 ? -11.644 6.167 8.898 1.00 87.12 101 ARG A C 1
ATOM 811 O O . ARG A 1 101 ? -12.421 6.806 8.211 1.00 87.12 101 ARG A O 1
ATOM 818 N N . HIS A 1 102 ? -11.681 4.835 8.953 1.00 85.88 102 HIS A N 1
ATOM 819 C CA . HIS A 1 102 ? -12.769 4.032 8.386 1.00 85.88 102 HIS A CA 1
ATOM 820 C C . HIS A 1 102 ? -13.818 3.675 9.449 1.00 85.88 102 HIS A C 1
ATOM 822 O O . HIS A 1 102 ? -14.717 2.888 9.170 1.00 85.88 102 HIS A O 1
ATOM 828 N N . LEU A 1 103 ? -13.679 4.186 10.678 1.00 89.06 103 LEU A N 1
ATOM 829 C CA . LEU A 1 103 ? -14.706 4.046 11.698 1.00 89.06 103 LEU A CA 1
ATOM 830 C C . LEU A 1 103 ? -15.922 4.903 11.297 1.00 89.06 103 LEU A C 1
ATOM 832 O O . LEU A 1 103 ? -15.746 6.094 11.026 1.00 89.06 103 LEU A O 1
ATOM 836 N N . PRO A 1 104 ? -17.139 4.336 11.276 1.00 87.25 104 PRO A N 1
ATOM 837 C CA . PRO A 1 104 ? -18.359 5.116 11.096 1.00 87.25 104 PRO A CA 1
ATOM 838 C C . PRO A 1 104 ? -18.534 6.143 12.219 1.00 87.25 104 PRO A C 1
ATOM 840 O O . PRO A 1 104 ? -18.284 5.828 13.384 1.00 87.25 104 PRO A O 1
ATOM 843 N N . GLN A 1 105 ? -19.034 7.337 11.900 1.00 86.00 105 GLN A N 1
ATOM 844 C CA . GLN A 1 105 ? -19.266 8.412 12.872 1.00 86.00 105 GLN A CA 1
ATOM 845 C C . GLN A 1 105 ? -20.188 7.972 14.008 1.00 86.00 105 GLN A C 1
ATOM 847 O O . GLN A 1 105 ? -19.937 8.260 15.176 1.00 86.00 105 GLN A O 1
ATOM 852 N N . SER A 1 106 ? -21.216 7.187 13.680 1.00 86.38 106 SER A N 1
ATOM 853 C CA . SER A 1 106 ? -22.154 6.608 14.648 1.00 86.38 106 SER A CA 1
ATOM 854 C C . SER A 1 106 ? -21.485 5.712 15.698 1.00 86.38 106 SER A C 1
ATOM 856 O O . SER A 1 106 ? -22.050 5.490 16.765 1.00 86.38 106 SER A O 1
ATOM 858 N N . LYS A 1 107 ? -20.280 5.205 15.413 1.00 88.50 107 LYS A N 1
ATOM 859 C CA . LYS A 1 107 ? -19.496 4.317 16.279 1.00 88.50 107 LYS A CA 1
ATOM 860 C C . LYS A 1 107 ? -18.354 5.028 16.999 1.00 88.50 107 LYS A C 1
ATOM 862 O O . LYS A 1 107 ? -17.636 4.383 17.760 1.00 88.50 107 LYS A O 1
ATOM 867 N N . PHE A 1 108 ? -18.180 6.334 16.796 1.00 90.75 108 PHE A N 1
ATOM 868 C CA . PHE A 1 108 ? -17.101 7.095 17.423 1.00 90.75 108 PHE A CA 1
ATOM 869 C C . PHE A 1 108 ? -17.170 7.059 18.952 1.00 90.75 108 PHE A C 1
ATOM 871 O O . PHE A 1 108 ? -16.192 6.703 19.607 1.00 90.75 108 PHE A O 1
ATOM 878 N N . GLN A 1 109 ? -18.341 7.360 19.514 1.00 91.62 109 GLN A N 1
ATOM 879 C CA . GLN A 1 109 ? -18.531 7.387 20.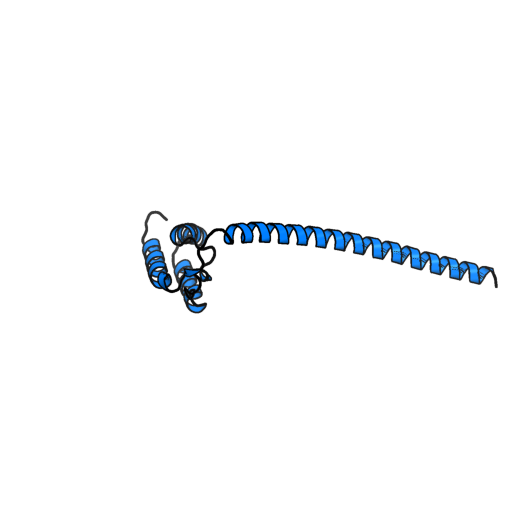963 1.00 91.62 109 GLN A CA 1
ATOM 880 C C . GLN A 1 109 ? -18.274 6.007 21.590 1.00 91.62 109 GLN A C 1
ATOM 882 O O . GLN A 1 109 ? -17.516 5.886 22.551 1.00 91.62 109 GLN A O 1
ATOM 887 N N . GLU A 1 110 ? -18.810 4.954 20.969 1.00 92.50 110 GLU A N 1
ATOM 888 C CA . GLU A 1 110 ? -18.577 3.560 21.366 1.00 92.50 110 GLU A CA 1
ATOM 889 C C . GLU A 1 110 ? -17.082 3.194 21.315 1.00 92.50 110 GLU A C 1
ATOM 891 O O . GLU A 1 110 ? -16.566 2.520 22.206 1.00 92.50 110 GLU A O 1
ATOM 896 N N . ALA A 1 111 ? -16.34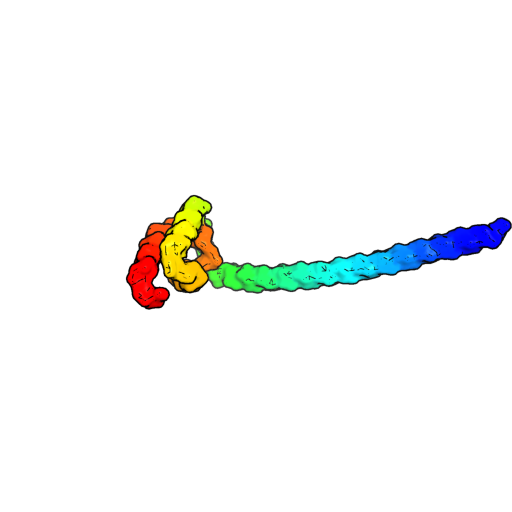6 3.674 20.308 1.00 92.81 111 ALA A N 1
ATOM 897 C CA . ALA A 1 111 ? -14.906 3.459 20.206 1.00 92.81 111 ALA A CA 1
ATOM 898 C C . ALA A 1 111 ? -14.104 4.159 21.308 1.00 92.81 111 ALA A C 1
ATOM 900 O O . ALA A 1 111 ? -13.131 3.585 21.807 1.00 92.81 111 ALA A O 1
ATOM 901 N N . MET A 1 112 ? -14.506 5.362 21.715 1.00 92.75 112 MET A N 1
ATOM 902 C CA . MET A 1 112 ? -13.863 6.089 22.811 1.00 92.75 112 MET A CA 1
ATOM 903 C C . MET A 1 112 ? -14.106 5.410 24.163 1.00 92.75 112 MET A C 1
ATOM 905 O O . MET A 1 112 ? -13.159 5.216 24.931 1.00 92.75 112 MET A O 1
ATOM 909 N N . GLU A 1 113 ? -15.333 4.955 24.416 1.00 91.88 113 GLU A N 1
ATOM 910 C CA . GLU A 1 113 ? -15.679 4.164 25.604 1.00 91.88 113 GLU A CA 1
ATO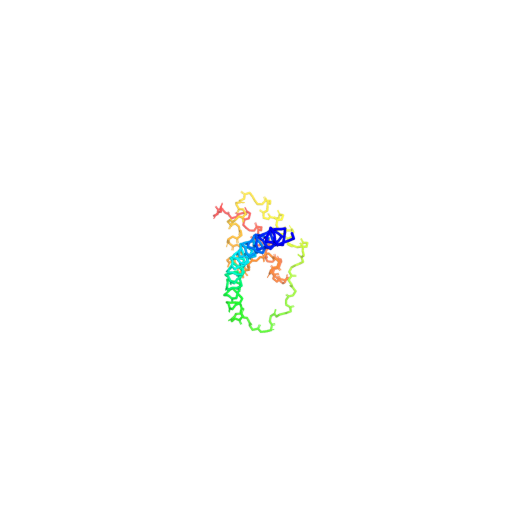M 911 C C . GLU A 1 113 ? -14.914 2.836 25.638 1.00 91.88 113 GLU A C 1
ATOM 913 O O . GLU A 1 113 ? -14.369 2.432 26.668 1.00 91.88 113 GLU A O 1
ATOM 918 N N . TRP A 1 114 ? -14.790 2.169 24.490 1.00 93.25 114 TRP A N 1
ATOM 919 C CA . TRP A 1 114 ? -14.015 0.939 24.374 1.00 93.25 114 TRP A CA 1
ATOM 920 C C . TRP A 1 114 ? -12.529 1.154 24.700 1.00 93.25 114 TRP A C 1
ATOM 922 O O . TRP A 1 114 ? -11.931 0.358 25.431 1.00 93.25 114 TRP A O 1
ATOM 932 N N . LEU A 1 115 ? -11.928 2.247 24.213 1.00 90.94 115 LEU A N 1
ATOM 933 C CA . LEU A 1 115 ? -10.542 2.611 24.529 1.00 90.94 115 LEU A CA 1
ATOM 934 C C . LEU A 1 115 ? -10.352 2.912 26.021 1.00 90.94 115 LEU A C 1
ATOM 936 O O . LEU A 1 115 ? -9.349 2.493 26.601 1.00 90.94 115 LEU A O 1
ATOM 940 N N . GLN A 1 116 ? -11.320 3.575 26.654 1.00 87.31 116 GLN A N 1
ATOM 941 C CA . GLN A 1 116 ? -11.311 3.822 28.095 1.00 87.31 116 GLN A CA 1
ATOM 942 C C . GLN A 1 116 ? -11.403 2.520 28.900 1.00 87.31 116 GLN A C 1
ATOM 944 O O . GLN A 1 116 ? -10.654 2.324 29.852 1.00 87.31 116 GLN A O 1
ATOM 949 N N . ASN A 1 117 ? -12.246 1.575 28.491 1.00 86.44 117 ASN A N 1
ATOM 950 C CA . ASN A 1 117 ? -12.351 0.284 29.175 1.00 86.44 117 ASN A CA 1
ATOM 951 C C . ASN A 1 117 ? -11.059 -0.541 29.068 1.00 86.44 117 ASN A C 1
ATOM 953 O O . ASN A 1 117 ? -10.687 -1.248 30.006 1.00 86.44 117 ASN A O 1
ATOM 957 N N . ILE A 1 118 ? -10.321 -0.416 27.961 1.00 82.94 118 ILE A N 1
ATOM 958 C CA . ILE A 1 118 ? -9.005 -1.052 27.810 1.00 82.94 118 ILE A CA 1
ATOM 959 C C . ILE A 1 118 ? -7.946 -0.451 28.712 1.00 82.94 118 ILE A C 1
ATOM 961 O O . ILE A 1 118 ? -7.040 -1.176 29.129 1.00 82.94 118 ILE A O 1
ATOM 965 N N . GLU A 1 119 ? -8.032 0.838 29.021 1.00 71.81 119 GLU A N 1
ATOM 966 C CA . GLU A 1 119 ? -7.145 1.467 29.995 1.00 71.81 119 GLU A CA 1
ATOM 967 C C . GLU A 1 119 ? -7.179 0.699 31.326 1.00 71.81 119 GLU A C 1
ATOM 969 O O . GLU A 1 119 ? -6.125 0.395 31.887 1.00 71.81 119 GLU A O 1
ATOM 974 N N . HIS A 1 120 ? -8.370 0.258 31.740 1.00 71.88 120 HIS A N 1
ATOM 975 C CA . HIS A 1 120 ? -8.614 -0.424 33.012 1.00 71.88 120 HIS A CA 1
ATOM 976 C C . HIS A 1 120 ? -8.646 -1.964 32.940 1.00 71.88 120 HIS A C 1
ATOM 978 O O . HIS A 1 120 ? -8.692 -2.608 33.984 1.00 71.88 120 HIS A O 1
ATOM 984 N N . ASP A 1 121 ? -8.598 -2.584 31.752 1.00 72.00 121 ASP A N 1
ATOM 985 C CA . ASP A 1 121 ? -8.628 -4.053 31.623 1.00 72.00 121 ASP A CA 1
ATOM 986 C C . ASP A 1 121 ? -7.298 -4.685 32.096 1.00 72.00 121 ASP A C 1
ATOM 988 O O . ASP A 1 121 ? -6.257 -4.432 31.478 1.00 72.00 121 ASP A O 1
ATOM 992 N N . PRO A 1 122 ? -7.292 -5.539 33.138 1.00 61.88 122 PRO A N 1
ATOM 993 C CA . PRO A 1 122 ? -6.078 -6.187 33.641 1.00 61.88 122 PRO A CA 1
ATOM 994 C C . PRO A 1 122 ? -5.512 -7.263 32.693 1.00 61.88 122 PRO A C 1
ATOM 996 O O . PRO A 1 122 ? -4.407 -7.750 32.910 1.00 61.88 122 PRO A O 1
ATOM 999 N N . ARG A 1 123 ? -6.235 -7.652 31.631 1.00 62.41 123 ARG A N 1
ATOM 1000 C CA . ARG A 1 123 ? -5.835 -8.708 30.671 1.00 62.41 123 ARG A CA 1
ATOM 1001 C C . ARG A 1 123 ? -5.011 -8.185 29.484 1.00 62.41 123 ARG A C 1
ATOM 1003 O O . ARG A 1 123 ? -5.099 -8.717 28.367 1.00 62.41 123 ARG A O 1
ATOM 1010 N N . PHE A 1 124 ? -4.265 -7.105 29.683 1.00 57.84 124 PHE A N 1
ATOM 1011 C CA . PHE A 1 124 ? -3.546 -6.388 28.631 1.00 57.84 124 PHE A CA 1
ATOM 1012 C C . PHE A 1 124 ? -2.105 -6.074 29.012 1.00 57.84 124 PHE A C 1
ATOM 1014 O O . PHE A 1 124 ? -1.913 -5.557 30.130 1.00 57.84 124 PHE A 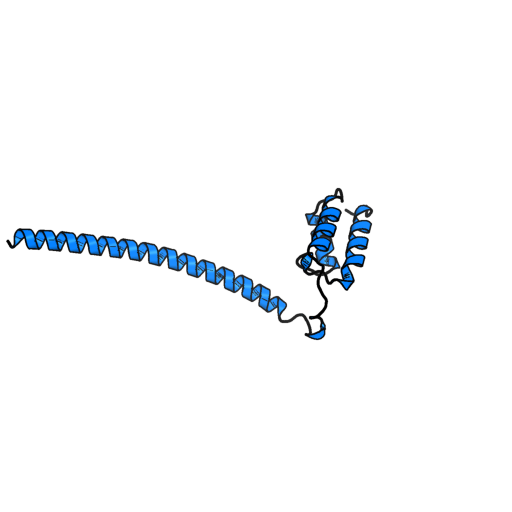O 1
#

Sequence (124 aa):
HNANQLIAQAELVKAIVSEIYQNKKETNSNAESIRNLDKRVSCLEKSSGASLNRMPVYEQLAECVTPEQVEEMKARVKAIRKSPMKIWGKFNKHFRISRYRHLPQSKFQEAMEWLQNIEHDPRF

Mean predicted aligned error: 15.27 Å

Foldseek 3Di:
DVVVVVVVVVVVVVVVVVVVVVVVVVVVVVVVVVVVVVVVVVVVCVVVVVVVPDDPPPVVPQQFDDPVLLVVLVVLLVVQPDDSVVVVVVLCVVQVDPGNRRHGPVCSVVSVVVSVVVSVDPVD